Protein AF-A0A6P5DQV8-F1 (afdb_monomer_lite)

Secondary structure (DSSP, 8-state):
--HHHHHHHHHHHH-S-------SS-EEEEEEETTTEEEEEE--SSSPEEEEEEEPPGGGT-SS--S--S--SPEEEEEEEESS--SEEEE-TTSSEEEEE-TTSS-EEEEEPPP----

Structure (mmCIF, N/CA/C/O backbone):
data_AF-A0A6P5DQV8-F1
#
_entry.id   AF-A0A6P5DQV8-F1
#
loop_
_atom_site.group_PDB
_atom_site.id
_atom_site.type_symbol
_atom_site.label_atom_id
_atom_site.label_alt_id
_atom_site.label_comp_id
_atom_site.label_asym_id
_atom_site.label_entity_id
_atom_site.label_seq_id
_atom_site.pdbx_PDB_ins_code
_atom_site.Cartn_x
_atom_site.Cartn_y
_atom_site.Cartn_z
_atom_site.occupancy
_atom_site.B_iso_or_equiv
_atom_site.auth_seq_id
_atom_site.auth_comp_id
_atom_site.auth_asym_id
_atom_site.auth_atom_id
_atom_site.pdbx_PDB_model_num
ATOM 1 N N . MET A 1 1 ? -5.003 33.382 4.741 1.00 56.44 1 MET A N 1
ATOM 2 C CA . MET A 1 1 ? -5.159 31.988 5.180 1.00 56.44 1 MET A CA 1
ATOM 3 C C . MET A 1 1 ? -4.739 31.161 3.994 1.00 56.44 1 MET A C 1
ATOM 5 O O . MET A 1 1 ? -5.186 31.468 2.891 1.00 56.44 1 MET A O 1
ATOM 9 N N . GLU A 1 2 ? -3.764 30.281 4.174 1.00 60.88 2 GLU A N 1
ATOM 10 C CA . GLU A 1 2 ? -3.299 29.446 3.066 1.00 60.88 2 GLU A CA 1
ATOM 11 C C . GLU A 1 2 ? -4.434 28.482 2.674 1.00 60.88 2 GLU A C 1
ATOM 13 O O . GLU A 1 2 ? -5.112 27.974 3.566 1.00 60.88 2 GLU A O 1
ATOM 18 N N . PRO A 1 3 ? -4.645 28.163 1.384 1.00 63.16 3 PRO A N 1
ATOM 19 C CA . PRO A 1 3 ? -5.691 27.221 0.954 1.00 63.16 3 PRO A CA 1
ATOM 20 C C . PRO A 1 3 ? -5.609 25.849 1.653 1.00 63.16 3 PRO A C 1
ATOM 22 O O . PRO A 1 3 ? -6.596 25.125 1.761 1.00 63.16 3 PRO A O 1
ATOM 25 N N . ALA A 1 4 ? -4.415 25.493 2.138 1.00 62.88 4 ALA A N 1
ATOM 26 C CA . ALA A 1 4 ? -4.140 24.284 2.904 1.00 62.88 4 ALA A CA 1
ATOM 27 C C . ALA A 1 4 ? -4.688 24.308 4.348 1.00 62.88 4 ALA A C 1
ATOM 29 O O . ALA A 1 4 ? -4.732 23.263 4.986 1.00 62.88 4 ALA A O 1
ATOM 30 N N . GLU A 1 5 ? -5.088 25.455 4.889 1.00 69.69 5 GLU A N 1
ATOM 31 C CA . GLU A 1 5 ? -5.678 25.549 6.233 1.00 69.69 5 GLU A CA 1
ATOM 32 C C . GLU A 1 5 ? -7.211 25.446 6.176 1.00 69.69 5 GLU A C 1
ATOM 34 O O . GLU A 1 5 ? -7.831 24.882 7.080 1.00 69.69 5 GLU A O 1
ATOM 39 N N . ASP A 1 6 ? -7.815 25.899 5.074 1.00 82.00 6 ASP A N 1
ATOM 40 C CA . ASP A 1 6 ? -9.270 25.935 4.884 1.00 82.00 6 ASP A CA 1
ATOM 41 C C . ASP A 1 6 ? -9.882 24.523 4.835 1.00 82.00 6 ASP A C 1
ATOM 43 O O . ASP A 1 6 ? -10.884 24.254 5.503 1.00 82.00 6 ASP A O 1
ATOM 47 N N . TRP A 1 7 ? -9.245 23.581 4.125 1.00 86.12 7 TRP A N 1
ATOM 48 C CA . TRP A 1 7 ? -9.787 22.221 3.972 1.00 86.12 7 TRP A CA 1
ATOM 49 C C . TRP A 1 7 ? -9.837 21.444 5.293 1.00 86.12 7 TRP A C 1
ATOM 51 O O . TRP A 1 7 ? -10.748 20.637 5.501 1.00 86.12 7 TRP A O 1
ATOM 61 N N . LEU A 1 8 ? -8.874 21.667 6.195 1.00 83.88 8 LEU A N 1
ATOM 62 C CA . LEU A 1 8 ? -8.825 20.962 7.475 1.00 83.88 8 LEU A CA 1
ATOM 63 C C . LEU A 1 8 ? -9.973 21.430 8.369 1.00 83.88 8 LEU A C 1
ATOM 65 O O . LEU A 1 8 ? -10.677 20.611 8.959 1.00 83.88 8 LEU A O 1
ATOM 69 N N . VAL A 1 9 ? -10.197 22.745 8.430 1.00 85.69 9 VAL A N 1
ATOM 70 C CA . VAL A 1 9 ? -11.287 23.335 9.217 1.00 85.69 9 VAL A CA 1
ATOM 71 C C . VAL A 1 9 ? -12.650 22.873 8.700 1.00 85.69 9 VAL A C 1
ATOM 73 O O . VAL A 1 9 ? -13.534 22.566 9.501 1.00 85.69 9 VAL A O 1
ATOM 76 N N . GLU A 1 10 ? -12.828 22.785 7.381 1.00 87.19 10 GLU A N 1
ATOM 77 C CA . GLU A 1 10 ? -14.047 22.233 6.785 1.00 87.19 10 GLU A CA 1
ATOM 78 C C . GLU A 1 10 ? -14.220 20.743 7.101 1.00 87.19 10 GLU A C 1
ATOM 80 O O . GLU A 1 10 ? -15.303 20.321 7.509 1.00 87.19 10 GLU A O 1
ATOM 85 N N . SER A 1 11 ? -13.148 19.955 7.002 1.00 87.44 11 SER A N 1
ATOM 86 C CA . SER A 1 11 ? -13.181 18.516 7.293 1.00 87.44 11 SER A CA 1
ATOM 87 C C . SER A 1 11 ? -13.587 18.236 8.741 1.00 87.44 11 SER A C 1
ATOM 89 O O . SER A 1 11 ? -14.430 17.376 8.984 1.00 87.44 11 SER A O 1
ATOM 91 N N . LEU A 1 12 ? -13.079 19.020 9.697 1.00 85.25 12 LEU A N 1
ATOM 92 C CA . LEU A 1 12 ? -13.441 18.905 11.115 1.00 85.25 12 LEU A CA 1
ATOM 93 C C . LEU A 1 12 ? -14.922 19.206 11.402 1.00 85.25 12 LEU A C 1
ATOM 95 O O . LEU A 1 12 ? -15.423 18.834 12.459 1.00 85.25 12 LEU A O 1
ATOM 99 N N . ARG A 1 13 ? -15.631 19.891 10.495 1.00 87.75 13 ARG A N 1
ATOM 100 C CA . ARG A 1 13 ? -17.080 20.135 10.615 1.00 87.75 13 ARG A CA 1
ATOM 101 C C . ARG A 1 13 ? -17.923 19.039 9.969 1.00 87.75 13 ARG A C 1
ATOM 103 O O . ARG A 1 13 ? -19.078 18.876 10.351 1.00 87.75 13 ARG A O 1
ATOM 110 N N . LEU A 1 14 ? -17.382 18.356 8.962 1.00 89.69 14 LEU A N 1
ATOM 111 C CA . LEU A 1 14 ? -18.114 17.390 8.140 1.00 89.69 14 LEU A CA 1
ATOM 112 C C . LEU A 1 14 ? -17.981 15.953 8.646 1.00 89.69 14 LEU A C 1
ATOM 114 O O . LEU A 1 14 ? -18.931 15.179 8.532 1.00 89.69 14 LEU A O 1
ATOM 118 N N . TYR A 1 15 ? -16.818 15.592 9.184 1.00 84.31 15 TYR A N 1
ATOM 119 C CA . TYR A 1 15 ? -16.530 14.233 9.626 1.00 84.31 15 TYR A CA 1
ATOM 120 C C . TYR A 1 15 ? -16.639 14.113 11.143 1.00 84.31 15 TYR A C 1
ATOM 122 O O . TYR A 1 15 ? -16.194 14.991 11.878 1.00 84.31 15 TYR A O 1
ATOM 130 N N . GLN A 1 16 ? -17.213 12.998 11.603 1.00 82.94 16 GLN A N 1
ATOM 131 C CA . GLN A 1 16 ? -17.255 12.661 13.027 1.00 82.94 16 GLN A CA 1
ATOM 132 C C . GLN A 1 16 ? -15.843 12.450 13.579 1.00 82.94 16 GLN A C 1
ATOM 134 O O . GLN A 1 16 ? -15.524 12.942 14.657 1.00 82.94 16 GLN A O 1
ATOM 139 N N . ASP A 1 17 ? -15.007 11.762 12.800 1.00 79.31 17 ASP A N 1
ATOM 140 C CA . ASP A 1 17 ? -13.640 11.417 13.150 1.00 79.31 17 ASP A CA 1
ATOM 141 C C . ASP A 1 17 ? -12.717 11.661 11.958 1.00 79.31 17 ASP A C 1
ATOM 143 O O . ASP A 1 17 ? -13.045 11.338 10.813 1.00 79.31 17 ASP A O 1
ATOM 147 N N . PHE A 1 18 ? -11.546 12.229 12.235 1.00 81.75 18 PHE A N 1
ATOM 148 C CA . PHE A 1 18 ? -10.505 12.465 11.245 1.00 81.75 18 PHE A CA 1
ATOM 149 C C . PHE A 1 18 ? -9.208 11.803 11.707 1.00 81.75 18 PHE A C 1
ATOM 151 O O . PHE A 1 18 ? -8.698 12.090 12.793 1.00 81.75 18 PHE A O 1
ATOM 158 N N . HIS A 1 19 ? -8.668 10.917 10.872 1.00 82.25 19 HIS A N 1
ATOM 159 C CA . HIS A 1 19 ? -7.443 10.182 11.159 1.00 82.25 19 HIS A CA 1
ATOM 160 C C . HIS A 1 19 ? -6.410 10.435 10.067 1.00 82.25 19 HIS A C 1
ATOM 162 O O . HIS A 1 19 ? -6.700 10.288 8.882 1.00 82.25 19 HIS A O 1
ATOM 168 N N . ALA A 1 20 ? -5.198 10.784 10.487 1.00 84.75 20 ALA A N 1
ATOM 169 C CA . ALA A 1 20 ? -4.048 10.950 9.616 1.00 84.75 20 ALA A CA 1
ATOM 170 C C . ALA A 1 20 ? -2.928 10.024 10.093 1.00 84.75 20 ALA A C 1
ATOM 172 O O . ALA A 1 20 ? -2.656 9.947 11.293 1.00 84.75 20 ALA A O 1
ATOM 173 N N . PHE A 1 21 ? -2.307 9.329 9.143 1.00 86.56 21 PHE A N 1
ATOM 174 C CA . PHE A 1 21 ? -1.188 8.423 9.372 1.00 86.56 21 PHE A CA 1
ATOM 175 C C . PHE A 1 21 ? -0.111 8.701 8.336 1.00 86.56 21 PHE A C 1
ATOM 177 O O . PHE A 1 21 ? -0.412 8.797 7.144 1.00 86.56 21 PHE A O 1
ATOM 184 N N . ASP A 1 22 ? 1.131 8.778 8.794 1.00 88.06 22 ASP A N 1
ATOM 185 C CA . ASP A 1 22 ? 2.285 8.927 7.921 1.00 88.06 22 ASP A CA 1
ATOM 186 C C . ASP A 1 22 ? 2.812 7.544 7.531 1.00 88.06 22 ASP A C 1
ATOM 188 O O . ASP A 1 22 ? 3.104 6.704 8.383 1.00 88.06 22 ASP A O 1
ATOM 192 N N . LEU A 1 23 ? 2.931 7.298 6.226 1.00 88.56 23 LEU A N 1
ATOM 193 C CA . LEU A 1 23 ? 3.562 6.091 5.696 1.00 88.56 23 LEU A CA 1
ATOM 194 C C . LEU A 1 23 ? 5.059 6.334 5.468 1.00 88.56 23 LEU A C 1
ATOM 196 O O . LEU A 1 23 ? 5.478 7.445 5.144 1.00 88.56 23 LEU A O 1
ATOM 200 N N . SER A 1 24 ? 5.865 5.276 5.596 1.00 84.19 24 SER A N 1
ATOM 201 C CA . SER A 1 24 ? 7.330 5.316 5.430 1.00 84.19 24 SER A CA 1
ATOM 202 C C . SER A 1 24 ? 7.776 5.808 4.051 1.00 84.19 24 SER A C 1
ATOM 204 O O . SER A 1 24 ? 8.848 6.398 3.909 1.00 84.19 24 SER A O 1
ATOM 206 N N . GLY A 1 25 ? 6.967 5.547 3.024 1.00 86.25 25 GLY A N 1
ATOM 207 C CA . GLY A 1 25 ? 7.277 5.853 1.638 1.00 86.25 25 GLY A CA 1
ATOM 208 C C . GLY A 1 25 ? 6.094 6.441 0.884 1.00 86.25 25 GLY A C 1
ATOM 209 O O . GLY A 1 25 ? 4.927 6.237 1.229 1.00 86.25 25 GLY A O 1
ATOM 210 N N . ALA A 1 26 ? 6.420 7.150 -0.198 1.00 91.69 26 ALA A N 1
ATOM 211 C CA . ALA A 1 26 ? 5.436 7.672 -1.130 1.00 91.69 26 ALA A CA 1
ATOM 212 C C . ALA A 1 26 ? 4.562 6.527 -1.657 1.00 91.69 26 ALA A C 1
ATOM 214 O O . ALA A 1 26 ? 5.048 5.611 -2.321 1.00 91.69 26 ALA A O 1
ATOM 215 N N . THR A 1 27 ? 3.271 6.601 -1.352 1.00 93.38 27 THR A N 1
ATOM 216 C CA . THR A 1 27 ? 2.279 5.571 -1.658 1.00 93.38 27 THR A CA 1
ATOM 217 C C . THR A 1 27 ? 1.219 6.164 -2.569 1.00 93.38 27 THR A C 1
ATOM 219 O O . THR A 1 27 ? 0.745 7.273 -2.332 1.00 93.38 27 THR A O 1
ATOM 222 N N . ARG A 1 28 ? 0.849 5.431 -3.620 1.00 91.75 28 ARG A N 1
ATOM 223 C CA . ARG A 1 28 ? -0.185 5.862 -4.578 1.00 91.75 28 ARG A CA 1
ATOM 224 C C . ARG A 1 28 ? -1.422 4.974 -4.567 1.00 91.75 28 ARG A C 1
ATOM 226 O O . ARG A 1 28 ? -2.491 5.421 -4.972 1.00 91.75 28 ARG A O 1
ATOM 233 N N . VAL A 1 29 ? -1.270 3.731 -4.124 1.00 95.69 29 VAL A N 1
ATOM 234 C CA . VAL A 1 29 ? -2.324 2.719 -4.152 1.00 95.69 29 VAL A CA 1
ATOM 235 C C . VAL A 1 29 ? -2.656 2.251 -2.747 1.00 95.69 29 VAL A C 1
ATOM 237 O O . VAL A 1 29 ? -1.765 2.089 -1.913 1.00 95.69 29 VAL A O 1
ATOM 240 N N . LEU A 1 30 ? -3.945 2.022 -2.520 1.00 96.38 30 LEU A N 1
ATOM 241 C CA . LEU A 1 30 ? -4.498 1.416 -1.319 1.00 96.38 30 LEU A CA 1
ATOM 242 C C . LEU A 1 30 ? -5.601 0.454 -1.756 1.00 96.38 30 LEU A C 1
ATOM 244 O O . LEU A 1 30 ? -6.498 0.848 -2.500 1.00 96.38 30 LEU A O 1
ATOM 248 N N . GLU A 1 31 ? -5.534 -0.787 -1.289 1.00 97.12 31 GLU A N 1
ATOM 249 C CA . GLU A 1 31 ? -6.559 -1.805 -1.522 1.00 97.12 31 GLU A CA 1
ATOM 250 C C . GLU A 1 31 ? -6.954 -2.466 -0.206 1.00 97.12 31 GLU A C 1
ATOM 252 O O . GLU A 1 31 ? -6.098 -2.797 0.608 1.00 97.12 31 GLU A O 1
ATOM 257 N N . TRP A 1 32 ? -8.247 -2.694 -0.001 1.00 94.88 32 TRP A N 1
ATOM 258 C CA . TRP A 1 32 ? -8.726 -3.429 1.167 1.00 94.88 32 TRP A CA 1
ATOM 259 C C . TRP A 1 32 ? -8.408 -4.921 1.068 1.00 94.88 32 TRP A C 1
ATOM 261 O O . TRP A 1 32 ? -8.560 -5.538 0.014 1.00 94.88 32 TRP A O 1
ATOM 271 N N . ILE A 1 33 ? -8.033 -5.515 2.198 1.00 93.31 33 ILE A N 1
ATOM 272 C CA . ILE A 1 33 ? -7.908 -6.961 2.353 1.00 93.31 33 ILE A CA 1
ATOM 273 C C . ILE A 1 33 ? -8.627 -7.390 3.637 1.00 93.31 33 ILE A C 1
ATOM 275 O O . ILE A 1 33 ? -8.219 -7.080 4.756 1.00 93.31 33 ILE A O 1
ATOM 279 N N . GLY A 1 34 ? -9.746 -8.094 3.462 1.00 88.56 34 GLY A N 1
ATOM 280 C CA . GLY A 1 34 ? -10.626 -8.455 4.572 1.00 88.56 34 GLY A CA 1
ATOM 281 C C . GLY A 1 34 ? -11.261 -7.235 5.250 1.00 88.56 34 GLY A C 1
ATOM 282 O O . GLY A 1 34 ? -11.539 -6.225 4.608 1.00 88.56 34 GLY A O 1
ATOM 283 N N . ASP A 1 35 ? -11.519 -7.355 6.552 1.00 86.19 35 ASP A N 1
ATOM 284 C CA . ASP A 1 35 ? -12.181 -6.342 7.385 1.00 86.19 35 ASP A CA 1
ATOM 285 C C . ASP A 1 35 ? -11.203 -5.440 8.159 1.00 86.19 35 ASP A C 1
ATOM 287 O O . ASP A 1 35 ? -11.592 -4.382 8.652 1.00 86.19 35 ASP A O 1
ATOM 291 N N . LYS A 1 36 ? -9.941 -5.864 8.290 1.00 88.12 36 LYS A N 1
ATOM 292 C CA . LYS A 1 36 ? -8.953 -5.262 9.203 1.00 88.12 36 LYS A CA 1
ATOM 293 C C . LYS A 1 36 ? -7.619 -4.924 8.553 1.00 88.12 36 LYS A C 1
ATOM 295 O O . LYS A 1 36 ? -6.717 -4.472 9.256 1.00 88.12 36 LYS A O 1
ATOM 300 N N . GLY A 1 37 ? -7.478 -5.149 7.252 1.00 92.75 37 GLY A N 1
ATOM 301 C CA . GLY A 1 37 ? -6.220 -4.970 6.546 1.00 92.75 37 GLY A CA 1
ATOM 302 C C . GLY A 1 37 ? -6.348 -4.072 5.324 1.00 92.75 37 GLY A C 1
ATOM 303 O O . GLY A 1 37 ? -7.377 -4.038 4.646 1.00 92.75 37 GLY A O 1
ATOM 304 N N . ILE A 1 38 ? -5.260 -3.375 5.019 1.00 95.56 38 ILE A N 1
ATOM 305 C CA . ILE A 1 38 ? -5.049 -2.704 3.740 1.00 95.56 38 ILE A CA 1
ATOM 306 C C . ILE A 1 38 ? -3.721 -3.152 3.135 1.00 95.56 38 ILE A C 1
ATOM 308 O O . ILE A 1 38 ? -2.752 -3.435 3.837 1.00 95.56 38 ILE A O 1
ATOM 312 N N . LEU A 1 39 ? -3.672 -3.186 1.813 1.00 96.94 39 LEU A N 1
ATOM 313 C CA . LEU A 1 39 ? -2.462 -3.324 1.028 1.00 96.94 39 LEU A CA 1
ATOM 314 C C . LEU A 1 39 ? -2.091 -1.957 0.465 1.00 96.94 39 LEU A C 1
ATOM 316 O O . LEU A 1 39 ? -2.931 -1.277 -0.125 1.00 96.94 39 LEU A O 1
ATOM 320 N N . VAL A 1 40 ? -0.828 -1.578 0.610 1.00 97.25 40 VAL A N 1
ATOM 321 C CA . VAL A 1 40 ? -0.271 -0.347 0.042 1.00 97.25 40 VAL A CA 1
ATOM 322 C C . VAL A 1 40 ? 0.990 -0.657 -0.744 1.00 97.25 40 VAL A C 1
ATOM 324 O O . VAL A 1 40 ? 1.676 -1.642 -0.460 1.00 97.25 40 VAL A O 1
ATOM 327 N N . ALA A 1 41 ? 1.306 0.178 -1.733 1.00 96.94 41 ALA A N 1
ATOM 328 C CA . ALA A 1 41 ? 2.555 0.043 -2.465 1.00 96.94 41 ALA A CA 1
ATOM 329 C C . ALA A 1 41 ? 3.170 1.374 -2.906 1.00 96.94 41 ALA A C 1
ATOM 331 O O . ALA A 1 41 ? 2.475 2.346 -3.230 1.00 96.94 41 ALA A O 1
ATOM 332 N N . GLY A 1 42 ? 4.503 1.368 -2.942 1.00 95.44 42 GLY A N 1
ATOM 333 C CA . GLY A 1 42 ? 5.321 2.459 -3.452 1.00 95.44 42 GLY A CA 1
ATOM 334 C C . GLY A 1 42 ? 5.366 2.521 -4.980 1.00 95.44 42 GLY A C 1
ATOM 335 O O . GLY A 1 42 ? 5.172 1.525 -5.678 1.00 95.44 42 GLY A O 1
ATOM 336 N N . TYR A 1 43 ? 5.665 3.706 -5.513 1.00 94.75 43 TYR A N 1
ATOM 337 C CA . TYR A 1 43 ? 5.651 3.971 -6.958 1.00 94.75 43 TYR A CA 1
ATOM 338 C C . TYR A 1 43 ? 6.902 4.700 -7.482 1.00 94.75 43 TYR A C 1
ATOM 340 O O . TYR A 1 43 ? 6.899 5.282 -8.569 1.00 94.75 43 TYR A O 1
ATOM 348 N N . GLU A 1 44 ? 7.992 4.655 -6.739 1.00 93.06 44 GLU A N 1
ATOM 349 C CA . GLU A 1 44 ? 9.250 5.329 -7.037 1.00 93.06 44 GLU A CA 1
ATOM 350 C C . GLU A 1 44 ? 10.021 4.630 -8.165 1.00 93.06 44 GLU A C 1
ATOM 352 O O . GLU A 1 44 ? 10.015 3.408 -8.287 1.00 93.06 44 GLU A O 1
ATOM 357 N N . SER A 1 45 ? 10.694 5.406 -9.020 1.00 87.94 45 SER A N 1
ATOM 358 C CA . SER A 1 45 ? 11.378 4.858 -10.209 1.00 87.94 45 SER A CA 1
ATOM 359 C C . SER A 1 45 ? 12.852 4.509 -9.978 1.00 87.94 45 SER A C 1
ATOM 361 O O . SER A 1 45 ? 13.421 3.736 -10.741 1.00 87.94 45 SER A O 1
ATOM 363 N N . LEU A 1 46 ? 13.485 5.095 -8.955 1.00 87.06 46 LEU A N 1
ATOM 364 C CA . LEU A 1 46 ? 14.938 5.010 -8.727 1.00 87.06 46 LEU A CA 1
ATOM 365 C C . LEU A 1 46 ? 15.332 4.116 -7.539 1.00 87.06 46 LEU A C 1
ATOM 367 O O . LEU A 1 46 ? 16.518 3.952 -7.263 1.00 87.06 46 LEU A O 1
ATOM 371 N N . LYS A 1 47 ? 14.357 3.551 -6.823 1.00 89.94 47 LYS A N 1
ATOM 372 C CA . LYS A 1 47 ? 14.564 2.658 -5.675 1.00 89.94 47 LYS A CA 1
ATOM 373 C C . LYS A 1 47 ? 13.534 1.534 -5.691 1.00 89.94 47 LYS A C 1
ATOM 375 O O . LYS A 1 47 ? 12.536 1.618 -6.403 1.00 89.94 47 LYS A O 1
ATOM 380 N N . LYS A 1 48 ? 13.774 0.501 -4.883 1.00 92.81 48 LYS A N 1
ATOM 381 C CA . LYS A 1 48 ? 12.785 -0.555 -4.655 1.00 92.81 48 LYS A CA 1
ATOM 382 C C . LYS A 1 48 ? 11.543 0.024 -3.984 1.00 92.81 48 LYS A C 1
ATOM 384 O O . LYS A 1 48 ? 11.651 0.879 -3.107 1.00 92.81 48 LYS A O 1
ATOM 389 N N . ASN A 1 49 ? 10.388 -0.479 -4.387 1.00 94.06 49 ASN A N 1
ATOM 390 C CA . ASN A 1 49 ? 9.092 -0.106 -3.855 1.00 94.06 49 ASN A CA 1
ATOM 391 C C . ASN A 1 49 ? 8.608 -1.152 -2.872 1.00 94.06 49 ASN A C 1
ATOM 393 O O . ASN A 1 49 ? 8.546 -2.335 -3.201 1.00 94.06 49 ASN A O 1
ATOM 397 N N . GLU A 1 50 ? 8.255 -0.702 -1.677 1.00 95.69 50 GLU A N 1
ATOM 398 C CA . GLU A 1 50 ? 7.619 -1.548 -0.680 1.00 95.69 50 GLU A CA 1
ATOM 399 C C . GLU A 1 50 ? 6.197 -1.889 -1.123 1.00 95.69 50 GLU A C 1
ATOM 401 O O . GLU A 1 50 ? 5.484 -1.043 -1.663 1.00 95.69 50 GLU A O 1
ATOM 406 N N . ILE A 1 51 ? 5.802 -3.134 -0.885 1.00 96.19 51 ILE A N 1
ATOM 407 C CA . ILE A 1 51 ? 4.422 -3.603 -0.916 1.00 96.19 51 ILE A CA 1
ATOM 408 C C . ILE A 1 51 ? 4.140 -4.110 0.491 1.00 96.19 51 ILE A C 1
ATOM 410 O O . ILE A 1 51 ? 4.783 -5.062 0.938 1.00 96.19 51 ILE A O 1
ATOM 414 N N . LEU A 1 52 ? 3.220 -3.463 1.199 1.00 96.38 52 LEU A N 1
ATOM 415 C CA . LEU A 1 52 ? 2.953 -3.743 2.607 1.00 96.38 52 LEU A CA 1
ATOM 416 C C . LEU A 1 52 ? 1.506 -4.175 2.795 1.00 96.38 52 LEU A C 1
ATOM 418 O O . LEU A 1 52 ? 0.590 -3.533 2.285 1.00 96.38 52 LEU A O 1
ATOM 422 N N . HIS A 1 53 ? 1.316 -5.231 3.578 1.00 95.88 53 HIS A N 1
ATOM 423 C CA . HIS A 1 53 ? 0.045 -5.553 4.207 1.00 95.88 53 HIS A CA 1
ATOM 424 C C . HIS A 1 53 ? 0.048 -4.952 5.610 1.00 95.88 53 HIS A C 1
ATOM 426 O O . HIS A 1 53 ? 0.842 -5.347 6.467 1.00 95.88 53 HIS A O 1
ATOM 432 N N . LEU A 1 54 ? -0.831 -3.981 5.820 1.00 94.69 54 LEU A N 1
ATOM 433 C CA . LEU A 1 54 ? -0.966 -3.224 7.050 1.00 94.69 54 LEU A CA 1
ATOM 434 C C . LEU A 1 54 ? -2.279 -3.573 7.746 1.00 94.69 54 LEU A C 1
ATOM 436 O O . LEU A 1 54 ? -3.341 -3.510 7.132 1.00 94.69 54 LEU A O 1
ATOM 440 N N . ILE A 1 55 ? -2.212 -3.870 9.038 1.00 93.44 55 ILE A N 1
ATOM 441 C CA . ILE A 1 55 ? -3.379 -4.022 9.905 1.00 93.44 55 ILE A CA 1
ATOM 442 C C . ILE A 1 55 ? -3.783 -2.658 10.446 1.00 93.44 55 ILE A C 1
ATOM 444 O O . ILE A 1 55 ? -2.939 -1.907 10.946 1.00 93.44 55 ILE A O 1
ATOM 448 N N . LEU A 1 56 ? -5.078 -2.356 10.346 1.00 90.62 56 LEU A N 1
ATOM 449 C CA . LEU A 1 56 ? -5.666 -1.121 10.849 1.00 90.62 56 LEU A CA 1
ATOM 450 C C . LEU A 1 56 ? -5.416 -0.976 12.364 1.00 90.62 56 LEU A C 1
ATOM 452 O O . LEU A 1 56 ? -5.634 -1.936 13.110 1.00 90.62 56 LEU A O 1
ATOM 456 N N . PRO A 1 57 ? -5.059 0.226 12.854 1.00 88.38 57 PRO A N 1
ATOM 457 C CA . PRO A 1 57 ? -5.057 0.501 14.284 1.00 88.38 57 PRO A CA 1
ATOM 458 C C . PRO A 1 57 ? -6.440 0.244 14.896 1.00 88.38 57 PRO A C 1
ATOM 460 O O . PRO A 1 57 ? -7.464 0.63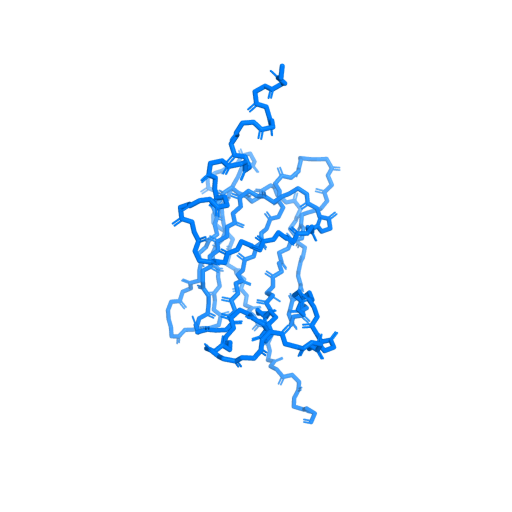7 14.329 1.00 88.38 57 PRO A O 1
ATOM 463 N N . LEU A 1 58 ? -6.477 -0.323 16.107 1.00 79.50 58 LEU A N 1
ATOM 464 C CA . LEU A 1 58 ? -7.725 -0.629 16.824 1.00 79.50 58 LEU A CA 1
ATOM 465 C C . LEU A 1 58 ? -8.654 0.583 16.953 1.00 79.50 58 LEU A C 1
ATOM 467 O O . LEU A 1 58 ? -9.871 0.434 16.914 1.00 79.50 58 LEU A O 1
ATOM 471 N N . ARG A 1 59 ? -8.094 1.794 17.031 1.00 75.44 59 ARG A N 1
ATOM 472 C CA . ARG A 1 59 ? -8.865 3.043 17.096 1.00 75.44 59 ARG A CA 1
ATOM 473 C C . ARG A 1 59 ? -9.788 3.271 15.900 1.00 75.44 59 ARG A C 1
ATOM 475 O O . ARG A 1 59 ? -10.810 3.913 16.083 1.00 75.44 59 ARG A O 1
ATOM 482 N N . LEU A 1 60 ? -9.476 2.715 14.726 1.00 78.81 60 LEU A N 1
ATOM 483 C CA . LEU A 1 60 ? -10.359 2.769 13.554 1.00 78.81 60 LEU A CA 1
ATOM 484 C C . LEU A 1 60 ? -11.530 1.776 13.641 1.00 78.81 60 LEU A C 1
ATOM 486 O O . LEU A 1 60 ? -12.497 1.892 12.898 1.00 78.81 60 LEU A O 1
ATOM 490 N N . SER A 1 61 ? -11.438 0.779 14.525 1.00 69.19 61 SER A N 1
ATOM 491 C CA . SER A 1 61 ? -12.425 -0.301 14.667 1.00 69.19 61 SER A CA 1
ATOM 492 C C . SER A 1 61 ? -13.383 -0.108 15.850 1.00 69.19 61 SER A C 1
ATOM 494 O O . SER A 1 61 ? -14.375 -0.830 15.966 1.00 69.19 61 SER A O 1
ATOM 496 N N . VAL A 1 62 ? -13.089 0.820 16.763 1.00 66.69 62 VAL A N 1
ATOM 497 C CA . VAL A 1 62 ? -13.818 0.973 18.029 1.00 66.69 62 VAL A CA 1
ATOM 498 C C . VAL A 1 62 ? -14.933 2.009 17.885 1.00 66.69 62 VAL A C 1
ATOM 500 O O . VAL A 1 62 ? -14.691 3.146 17.500 1.00 66.69 62 VAL A O 1
ATOM 503 N N . LYS A 1 63 ? -16.164 1.614 18.234 1.00 63.53 63 LYS A N 1
ATOM 504 C CA . LYS A 1 63 ? -17.357 2.474 18.150 1.00 63.53 63 LYS A CA 1
ATOM 505 C C . LYS A 1 63 ? -17.537 3.420 19.348 1.00 63.53 63 LYS A C 1
ATOM 507 O O . LYS A 1 63 ? -18.245 4.408 19.208 1.00 63.53 63 LYS A O 1
ATOM 512 N N . GLU A 1 64 ? -16.911 3.150 20.501 1.00 56.00 64 GLU A N 1
ATOM 513 C CA . GLU A 1 64 ? -17.031 3.965 21.725 1.00 56.00 64 GLU A CA 1
ATOM 514 C C . GLU A 1 64 ? -15.742 3.937 22.576 1.00 56.00 64 GLU A C 1
ATOM 516 O O . GLU A 1 64 ? -15.092 2.901 22.681 1.00 56.00 64 GLU A O 1
ATOM 521 N N . ASN A 1 65 ? -15.417 5.064 23.232 1.00 53.09 65 ASN A N 1
ATOM 522 C CA . ASN A 1 65 ? -14.213 5.349 24.043 1.00 53.09 65 ASN A CA 1
ATOM 523 C C . ASN A 1 65 ? -12.893 5.525 23.271 1.00 53.09 65 ASN A C 1
ATOM 525 O O . ASN A 1 65 ? -12.042 4.648 23.270 1.00 53.09 65 ASN A O 1
ATOM 529 N N . GLN A 1 66 ? -12.636 6.730 22.750 1.00 56.47 66 GLN A N 1
ATOM 530 C CA . GLN A 1 66 ? -11.348 7.135 22.149 1.00 56.47 66 GLN A CA 1
ATOM 531 C C . GLN A 1 66 ? -10.210 7.375 23.173 1.00 56.47 66 GLN A C 1
ATOM 533 O O . GLN A 1 66 ? -9.212 8.037 22.876 1.00 56.47 66 GLN A O 1
ATOM 538 N N . GLY A 1 67 ? -10.349 6.875 24.402 1.00 56.03 67 GLY A N 1
ATOM 539 C CA . GLY A 1 67 ? -9.338 7.017 25.445 1.00 56.03 67 GLY A CA 1
ATOM 540 C C . GLY A 1 67 ? -8.151 6.084 25.204 1.00 56.03 67 GLY A C 1
ATOM 541 O O . GLY A 1 67 ? -8.332 4.878 25.124 1.00 56.03 67 GLY A O 1
ATOM 542 N N . LEU A 1 68 ? -6.949 6.664 25.096 1.00 52.66 68 LEU A N 1
ATOM 543 C CA . LEU A 1 68 ? -5.621 6.036 25.218 1.00 52.66 68 LEU A CA 1
ATOM 544 C C . LEU A 1 68 ? -5.513 4.563 24.764 1.00 52.66 68 LEU A C 1
ATOM 546 O O . 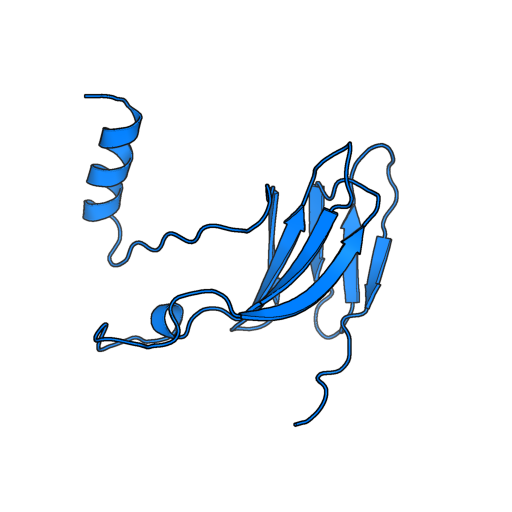LEU A 1 68 ? -5.098 3.701 25.537 1.00 52.66 68 LEU A O 1
ATOM 550 N N . PHE A 1 69 ? -5.808 4.268 23.496 1.00 57.91 69 PHE A N 1
ATOM 551 C CA . PHE A 1 69 ? -5.352 3.000 22.921 1.00 57.91 69 PHE A CA 1
ATOM 552 C C . PHE A 1 69 ? -3.842 3.073 22.653 1.00 57.91 69 PHE A C 1
ATOM 554 O O . PHE A 1 69 ? -3.398 4.019 21.989 1.00 57.91 69 PHE A O 1
ATOM 561 N N . PRO A 1 70 ? -3.051 2.106 23.155 1.00 59.28 70 PRO A N 1
ATOM 562 C CA . PRO A 1 70 ? -1.600 2.114 22.997 1.00 59.28 70 PRO A CA 1
ATOM 563 C C . PRO A 1 70 ? -1.181 1.905 21.536 1.00 59.28 70 PRO A C 1
ATOM 565 O O . PRO A 1 70 ? -0.207 2.507 21.091 1.00 59.28 70 PRO A O 1
ATOM 568 N N . GLU A 1 71 ? -1.943 1.120 20.767 1.00 69.25 71 GLU A N 1
ATOM 569 C CA . GLU A 1 71 ? -1.711 0.941 19.333 1.00 69.25 71 GLU A CA 1
ATOM 570 C C . GLU A 1 71 ? -2.335 2.083 18.541 1.00 69.25 71 GLU A C 1
ATOM 572 O O . GLU A 1 71 ? -3.554 2.192 18.353 1.00 69.25 71 GLU A O 1
ATOM 577 N N . ARG A 1 72 ? -1.449 2.984 18.124 1.00 72.75 72 ARG A N 1
ATOM 578 C CA . ARG A 1 72 ? -1.818 4.211 17.440 1.00 72.75 72 ARG A CA 1
ATOM 579 C C . ARG A 1 72 ? -1.695 4.121 15.935 1.00 72.75 72 ARG A C 1
ATOM 581 O O . ARG A 1 72 ? -2.518 4.774 15.310 1.00 72.75 72 ARG A O 1
ATOM 588 N N . ASP A 1 7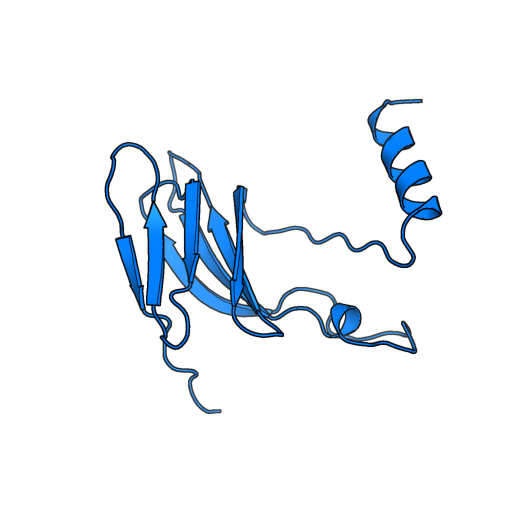3 ? -0.754 3.335 15.427 1.00 85.81 73 ASP A N 1
ATOM 589 C CA . ASP A 1 73 ? -0.374 3.264 14.016 1.00 85.81 73 ASP A CA 1
ATOM 590 C C . ASP A 1 73 ? -0.703 1.902 13.403 1.00 85.81 73 ASP A C 1
ATOM 592 O O . ASP A 1 73 ? -1.101 0.961 14.094 1.00 85.81 73 ASP A O 1
ATOM 596 N N . PHE A 1 74 ? -0.563 1.816 12.082 1.00 91.12 74 PHE A N 1
ATOM 597 C CA . PHE A 1 74 ? -0.678 0.558 11.360 1.00 91.12 74 PHE A CA 1
ATOM 598 C C . PHE A 1 74 ? 0.392 -0.434 11.815 1.00 91.12 74 PHE A C 1
ATOM 600 O O . PHE A 1 74 ? 1.566 -0.083 11.946 1.00 91.12 74 PHE A O 1
ATOM 607 N N . LYS A 1 75 ? 0.006 -1.701 11.971 1.00 92.00 75 LYS A N 1
ATOM 608 C CA . LYS A 1 75 ? 0.963 -2.792 12.167 1.00 92.00 75 LYS A CA 1
ATOM 609 C C . LYS A 1 75 ? 1.277 -3.432 10.822 1.00 92.00 75 LYS A C 1
ATOM 611 O O . LYS A 1 75 ? 0.369 -3.855 10.115 1.00 92.00 75 LYS A O 1
ATOM 616 N N . VAL A 1 76 ? 2.556 -3.548 10.479 1.00 93.19 76 VAL A N 1
ATOM 617 C CA . VAL A 1 76 ? 2.975 -4.322 9.304 1.00 93.19 76 VAL A CA 1
ATOM 618 C C . VAL A 1 76 ? 2.774 -5.806 9.609 1.00 93.19 76 VAL A C 1
ATOM 620 O O . VAL A 1 76 ? 3.380 -6.330 10.542 1.00 93.19 76 VAL A O 1
ATOM 623 N N . GLN A 1 77 ? 1.915 -6.473 8.842 1.00 93.62 77 GLN A N 1
ATOM 624 C CA . GLN A 1 77 ? 1.727 -7.923 8.926 1.00 93.62 77 GLN A CA 1
ATOM 625 C C . GLN A 1 77 ? 2.640 -8.648 7.944 1.00 93.62 77 GLN A C 1
ATOM 627 O O . GLN A 1 77 ? 3.306 -9.607 8.310 1.00 93.62 77 GLN A O 1
ATOM 632 N N . HIS A 1 78 ? 2.695 -8.162 6.702 1.00 94.81 78 HIS A N 1
ATOM 633 C CA . HIS A 1 78 ? 3.539 -8.718 5.647 1.00 94.81 78 HIS A CA 1
ATOM 634 C C . HIS A 1 78 ? 4.193 -7.589 4.859 1.00 94.81 78 HIS A C 1
ATOM 636 O O . HIS A 1 78 ? 3.613 -6.511 4.710 1.00 94.81 78 HIS A O 1
ATOM 642 N N . GLY A 1 79 ? 5.385 -7.846 4.325 1.00 94.56 79 GLY A N 1
ATOM 643 C CA . GLY A 1 79 ? 6.118 -6.888 3.507 1.00 94.56 79 GLY A CA 1
ATOM 644 C C . GLY A 1 79 ? 6.892 -7.569 2.386 1.00 94.56 79 GLY A C 1
ATOM 645 O O . GLY A 1 79 ? 7.412 -8.672 2.547 1.00 94.56 79 GLY A O 1
ATOM 646 N N . GLY A 1 80 ? 6.970 -6.896 1.245 1.00 94.56 80 GLY A N 1
ATOM 647 C CA . GLY A 1 80 ? 7.748 -7.313 0.088 1.00 94.56 80 GLY A CA 1
ATOM 648 C C . GLY A 1 80 ? 8.303 -6.111 -0.666 1.00 94.56 80 GLY A C 1
ATOM 649 O O . GLY A 1 80 ? 7.902 -4.973 -0.428 1.00 94.56 80 GLY A O 1
ATOM 650 N N . PHE A 1 81 ? 9.226 -6.368 -1.591 1.00 94.88 81 PHE A N 1
ATOM 651 C CA . PHE A 1 81 ? 9.828 -5.331 -2.425 1.00 94.88 81 PHE A CA 1
ATOM 652 C C . PHE A 1 81 ? 9.631 -5.641 -3.906 1.00 94.88 81 PHE A C 1
ATOM 654 O O . PHE A 1 81 ? 9.902 -6.752 -4.360 1.00 94.88 81 PHE A O 1
ATOM 661 N N . SER A 1 82 ? 9.235 -4.623 -4.662 1.00 92.88 82 SER A N 1
ATOM 662 C CA . SER A 1 82 ? 9.237 -4.617 -6.119 1.00 92.88 82 SER A CA 1
ATOM 663 C C . SER A 1 82 ? 10.344 -3.714 -6.639 1.00 92.88 82 SER A C 1
ATOM 665 O O . SER A 1 82 ? 10.492 -2.576 -6.206 1.00 92.88 82 SER A O 1
ATOM 667 N N . ASP A 1 83 ? 11.095 -4.183 -7.631 1.00 92.62 83 ASP A N 1
ATOM 668 C CA . ASP A 1 83 ? 12.041 -3.337 -8.369 1.00 92.62 83 ASP A CA 1
ATOM 669 C C . ASP A 1 83 ? 11.322 -2.398 -9.367 1.00 92.62 83 ASP A C 1
ATOM 671 O O . ASP A 1 83 ? 11.966 -1.698 -10.147 1.00 92.62 83 ASP A O 1
ATOM 675 N N . ARG A 1 84 ? 9.980 -2.395 -9.381 1.00 91.50 84 ARG A N 1
ATOM 676 C CA . ARG A 1 84 ? 9.131 -1.596 -10.276 1.00 91.50 84 ARG A CA 1
ATOM 677 C C . ARG A 1 84 ? 8.218 -0.670 -9.487 1.00 91.50 84 ARG 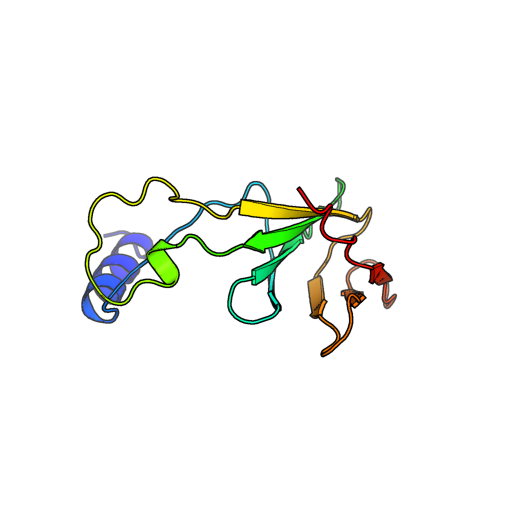A C 1
ATOM 679 O O . ARG A 1 84 ? 7.837 -0.983 -8.362 1.00 91.50 84 ARG A O 1
ATOM 686 N N . SER A 1 85 ? 7.848 0.447 -10.108 1.00 93.81 85 SER A N 1
ATOM 687 C CA . SER A 1 85 ? 6.805 1.344 -9.608 1.00 93.81 85 SER A CA 1
ATOM 688 C C . SER A 1 85 ? 5.454 0.631 -9.636 1.00 93.81 85 SER A C 1
ATOM 690 O O . SER A 1 85 ? 5.094 0.064 -10.669 1.00 93.81 85 SER A O 1
ATOM 692 N N . VAL A 1 86 ? 4.707 0.655 -8.530 1.00 95.19 86 VAL A N 1
ATOM 693 C CA . VAL A 1 86 ? 3.358 0.085 -8.458 1.00 95.19 86 VAL A CA 1
ATOM 694 C C . VAL A 1 86 ? 2.330 1.208 -8.578 1.00 95.19 86 VAL A C 1
ATOM 696 O O . VAL A 1 86 ? 2.240 2.088 -7.727 1.00 95.19 86 VAL A O 1
ATOM 699 N N . CYS A 1 87 ? 1.563 1.188 -9.664 1.00 94.50 87 CYS A N 1
ATOM 700 C CA . CYS A 1 87 ? 0.505 2.159 -9.944 1.00 94.50 87 CYS A CA 1
ATOM 701 C C . CYS A 1 87 ? -0.899 1.579 -9.768 1.00 94.50 87 CYS A C 1
ATOM 703 O O . CYS A 1 87 ? -1.813 2.353 -9.500 1.00 94.50 87 CYS A O 1
ATOM 705 N N . ASP A 1 88 ? -1.051 0.254 -9.847 1.00 95.81 88 ASP A N 1
ATOM 706 C CA . ASP A 1 88 ? -2.268 -0.448 -9.443 1.00 95.81 88 ASP A CA 1
ATOM 707 C C . ASP A 1 88 ? -1.907 -1.662 -8.590 1.00 95.81 88 ASP A C 1
ATOM 709 O O . ASP A 1 88 ? -0.897 -2.334 -8.824 1.00 95.81 88 ASP A O 1
ATOM 713 N N . LEU A 1 89 ? -2.757 -1.948 -7.609 1.00 97.06 89 LEU A N 1
ATOM 714 C CA . LEU A 1 89 ? -2.632 -3.083 -6.709 1.00 97.06 89 LEU A CA 1
ATOM 715 C C . LEU A 1 89 ? -4.027 -3.631 -6.420 1.00 97.06 89 LEU A C 1
ATOM 717 O O . LEU A 1 89 ? -4.924 -2.869 -6.060 1.00 97.06 89 LEU A O 1
ATOM 721 N N . LYS A 1 90 ? -4.207 -4.945 -6.575 1.00 97.31 90 LYS A N 1
ATOM 722 C CA . LYS A 1 90 ? -5.466 -5.634 -6.283 1.00 97.31 90 LYS A CA 1
ATOM 723 C C . LYS A 1 90 ? -5.247 -6.945 -5.555 1.00 97.31 90 LYS A C 1
ATOM 725 O O . LYS A 1 90 ? -4.462 -7.778 -5.998 1.00 97.31 90 LYS A O 1
ATOM 730 N N . HIS A 1 91 ? -5.982 -7.137 -4.467 1.00 96.88 91 HIS A N 1
ATOM 731 C CA . HIS A 1 91 ? -6.106 -8.431 -3.815 1.00 96.88 91 HIS A CA 1
ATOM 732 C C . HIS A 1 91 ? -7.047 -9.326 -4.629 1.00 96.88 91 HIS A C 1
ATOM 734 O O . HIS A 1 91 ? -8.085 -8.866 -5.105 1.00 96.88 91 HIS A O 1
ATOM 740 N N . VAL A 1 92 ? -6.697 -10.599 -4.792 1.00 95.69 92 VAL A N 1
ATOM 741 C CA . VAL A 1 92 ? -7.567 -11.584 -5.438 1.00 95.69 92 VAL A CA 1
ATOM 742 C C . VAL A 1 92 ? -8.478 -12.190 -4.361 1.00 95.69 92 VAL A C 1
ATOM 744 O O . VAL A 1 92 ? -7.962 -12.854 -3.456 1.00 95.69 92 VAL A O 1
ATOM 747 N N . PRO A 1 93 ? -9.810 -11.981 -4.429 1.00 92.06 93 PRO A N 1
ATOM 748 C CA . PRO A 1 93 ? -10.747 -12.455 -3.411 1.00 92.06 93 PRO A CA 1
ATOM 749 C C . PRO A 1 93 ? -10.595 -13.946 -3.113 1.00 92.06 93 PRO A C 1
ATOM 751 O O . PRO A 1 93 ? -10.312 -14.729 -4.016 1.00 92.06 93 PRO A O 1
ATOM 754 N N . ASP A 1 94 ? -10.783 -14.320 -1.847 1.00 90.69 94 ASP A N 1
ATOM 755 C CA . ASP A 1 94 ? -10.734 -15.709 -1.364 1.00 90.69 94 ASP A CA 1
ATOM 756 C C . ASP A 1 94 ? -9.412 -16.451 -1.642 1.00 90.69 94 ASP A C 1
ATOM 758 O O . ASP A 1 94 ? -9.339 -17.679 -1.583 1.00 90.69 94 ASP A O 1
ATOM 762 N N . THR A 1 95 ? -8.336 -15.711 -1.916 1.00 93.50 95 THR A N 1
ATOM 763 C CA . THR A 1 95 ? -6.987 -16.258 -2.083 1.00 93.50 95 THR A CA 1
ATOM 764 C C . THR A 1 95 ? -5.979 -15.482 -1.239 1.00 93.50 95 THR A C 1
ATOM 766 O O . THR A 1 95 ? -6.319 -14.512 -0.572 1.00 93.50 95 THR A O 1
ATOM 769 N N . ARG A 1 96 ? -4.713 -15.908 -1.276 1.00 92.62 96 ARG A N 1
ATOM 770 C CA . ARG A 1 96 ? -3.570 -15.159 -0.729 1.00 92.62 96 ARG A CA 1
ATOM 771 C C . ARG A 1 96 ? -2.780 -14.444 -1.825 1.00 92.62 96 ARG A C 1
ATOM 773 O O . ARG A 1 96 ? -1.593 -14.182 -1.653 1.00 92.62 96 ARG A O 1
ATOM 780 N N . LEU A 1 97 ? -3.393 -14.209 -2.982 1.00 96.31 97 LEU A N 1
ATOM 781 C CA . LEU A 1 97 ? -2.720 -13.603 -4.120 1.00 96.31 97 LEU A CA 1
ATOM 782 C C . LEU A 1 97 ? -3.046 -12.118 -4.201 1.00 96.31 97 LEU A C 1
ATOM 784 O O . LEU A 1 97 ? -4.183 -11.698 -3.990 1.00 96.31 97 LEU A O 1
ATOM 788 N N . LEU A 1 98 ? -2.052 -11.325 -4.579 1.00 96.31 98 LEU A N 1
ATOM 789 C CA . LEU A 1 98 ? -2.283 -9.969 -5.054 1.00 96.31 98 LEU A CA 1
ATOM 790 C C . LEU A 1 98 ? -1.614 -9.761 -6.410 1.00 96.31 98 LEU A C 1
ATOM 792 O O . LEU A 1 98 ? -0.626 -10.414 -6.750 1.00 96.31 98 LEU A O 1
ATOM 796 N N . VAL A 1 99 ? -2.167 -8.841 -7.184 1.00 97.38 99 VAL A N 1
ATOM 797 C CA . VAL A 1 99 ? -1.690 -8.476 -8.511 1.00 97.38 99 VAL A CA 1
ATOM 798 C C . VAL A 1 99 ? -1.297 -7.011 -8.499 1.00 97.38 99 VAL A C 1
ATOM 800 O O . VAL A 1 99 ? -2.052 -6.171 -8.012 1.00 97.38 99 VAL A O 1
ATOM 803 N N . THR A 1 100 ? -0.129 -6.701 -9.049 1.00 96.88 100 THR A N 1
ATOM 804 C CA . THR A 1 100 ? 0.337 -5.323 -9.223 1.00 96.88 100 THR A CA 1
ATOM 805 C C . THR A 1 100 ? 0.666 -5.023 -10.677 1.00 96.88 100 THR A C 1
ATOM 807 O O . THR A 1 100 ? 1.173 -5.892 -11.393 1.00 96.88 100 THR A O 1
ATOM 810 N N . SER A 1 101 ? 0.479 -3.769 -11.080 1.00 95.75 101 SER A N 1
ATOM 811 C CA . SER A 1 101 ? 0.943 -3.229 -12.362 1.00 95.75 101 SER A CA 1
ATOM 812 C C . SER A 1 101 ? 1.606 -1.871 -12.201 1.00 95.75 101 SER A C 1
ATOM 814 O O . SER A 1 101 ? 1.339 -1.126 -11.257 1.00 95.75 101 SER A O 1
ATOM 816 N N . GLY A 1 102 ? 2.464 -1.532 -13.162 1.00 92.56 102 GLY A N 1
ATOM 817 C CA . GLY A 1 102 ? 3.014 -0.192 -13.288 1.00 92.56 102 GLY A CA 1
ATOM 818 C C . GLY A 1 102 ? 4.133 -0.074 -14.328 1.00 92.56 102 GLY A C 1
ATOM 819 O O . GLY A 1 102 ? 4.546 -1.071 -14.933 1.00 92.56 102 GLY A O 1
ATOM 820 N N . PRO A 1 103 ? 4.621 1.156 -14.568 1.00 89.75 103 PRO A N 1
ATOM 821 C CA . PRO A 1 103 ? 5.669 1.439 -15.544 1.00 89.75 103 PRO A CA 1
ATOM 822 C C . PRO A 1 103 ? 6.974 0.665 -15.275 1.00 89.75 103 PRO A C 1
ATOM 824 O O . PRO A 1 103 ? 7.256 0.289 -14.134 1.00 89.75 103 PRO A O 1
ATOM 827 N N . PRO A 1 104 ? 7.828 0.453 -16.295 1.00 81.62 104 PRO A N 1
ATOM 828 C CA . PRO A 1 104 ? 7.738 0.950 -17.675 1.00 81.62 104 PRO A CA 1
ATOM 829 C C . PRO A 1 104 ? 7.029 0.002 -18.669 1.00 81.62 104 PRO A C 1
ATOM 831 O O . PRO A 1 104 ? 7.263 0.104 -19.868 1.00 81.62 104 PRO A O 1
ATOM 834 N N . GLY A 1 105 ? 6.191 -0.942 -18.222 1.00 78.69 105 GLY A N 1
ATOM 835 C CA . GLY A 1 105 ? 5.534 -1.899 -19.123 1.00 78.69 105 GLY A CA 1
ATOM 836 C C . GLY A 1 105 ? 4.101 -2.239 -18.727 1.00 78.69 105 GLY A C 1
ATOM 837 O O . GLY A 1 105 ? 3.598 -1.769 -17.716 1.00 78.69 105 GLY A O 1
ATOM 838 N N . SER A 1 106 ? 3.450 -3.088 -19.520 1.00 80.69 106 SER A N 1
ATOM 839 C CA . SER A 1 106 ? 2.090 -3.591 -19.273 1.00 80.69 106 SER A CA 1
ATOM 840 C C . SER A 1 106 ? 2.095 -4.955 -18.573 1.00 80.69 106 SER A C 1
ATOM 842 O O . SER A 1 106 ? 1.248 -5.805 -18.845 1.00 80.69 106 SER A O 1
ATOM 844 N N . TYR A 1 107 ? 3.104 -5.208 -17.738 1.00 87.06 107 TYR A N 1
ATOM 845 C CA . TYR A 1 107 ? 3.252 -6.487 -17.053 1.00 87.06 107 TYR A CA 1
ATOM 846 C C . TYR A 1 107 ? 2.423 -6.497 -15.775 1.00 87.06 107 TYR A C 1
ATOM 848 O O . TYR A 1 107 ? 2.416 -5.522 -15.023 1.00 87.06 107 TYR A O 1
ATOM 856 N N . LEU A 1 108 ? 1.786 -7.635 -15.521 1.00 94.81 108 LEU A N 1
ATOM 857 C CA . LEU A 1 108 ? 1.201 -7.946 -14.227 1.00 94.81 108 LEU A CA 1
ATOM 858 C C . LEU A 1 108 ? 2.204 -8.779 -13.432 1.00 94.81 108 LEU A C 1
ATOM 860 O O . LEU A 1 108 ? 2.771 -9.739 -13.958 1.00 94.81 108 LEU A O 1
ATOM 864 N N . GLN A 1 109 ? 2.419 -8.416 -12.172 1.00 95.12 109 GLN A N 1
ATOM 865 C CA . GLN A 1 109 ? 3.161 -9.240 -11.223 1.00 95.12 109 GLN A CA 1
ATOM 866 C C . GLN A 1 109 ? 2.173 -9.837 -10.233 1.00 95.12 109 GLN A C 1
ATOM 868 O O . GLN A 1 109 ? 1.358 -9.116 -9.661 1.00 95.12 109 GLN A O 1
ATOM 873 N N . VAL A 1 110 ? 2.248 -11.153 -10.056 1.00 96.81 110 VAL A N 1
ATOM 874 C CA . VAL A 1 110 ? 1.455 -11.881 -9.069 1.00 96.81 110 VAL A CA 1
ATOM 875 C C . VAL A 1 110 ? 2.346 -12.157 -7.870 1.00 96.81 110 VAL A C 1
ATOM 877 O O . VAL A 1 110 ? 3.450 -12.677 -8.022 1.00 96.81 110 VAL A O 1
ATOM 880 N N . TRP A 1 111 ? 1.853 -11.814 -6.689 1.00 96.56 111 TRP A N 1
ATOM 881 C CA . TRP A 1 111 ? 2.523 -12.036 -5.418 1.00 96.56 111 TRP A CA 1
ATOM 882 C C . TRP A 1 111 ? 1.672 -12.958 -4.567 1.00 96.56 111 TRP A C 1
ATOM 884 O O . TRP A 1 111 ? 0.445 -12.932 -4.654 1.00 96.56 111 TRP A O 1
ATOM 894 N N . GLN A 1 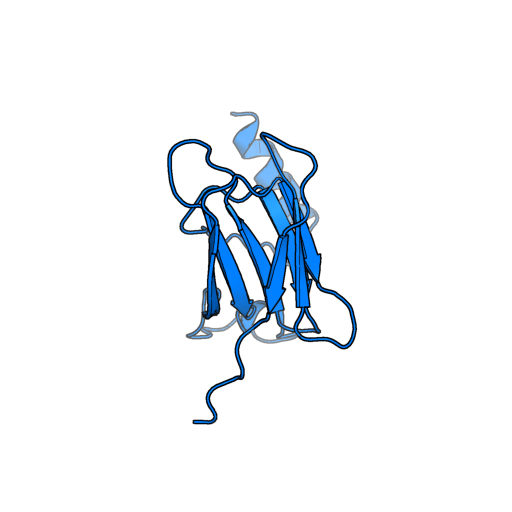112 ? 2.332 -13.734 -3.720 1.00 95.56 112 GLN A N 1
ATOM 895 C CA . GLN A 1 112 ? 1.681 -14.566 -2.726 1.00 95.56 112 GLN A CA 1
ATOM 896 C C . GLN A 1 112 ? 1.997 -14.004 -1.343 1.00 95.56 112 GLN A C 1
ATOM 898 O O . GLN A 1 112 ? 3.165 -13.852 -0.987 1.00 95.56 112 GLN A O 1
ATOM 903 N N . LEU A 1 113 ? 0.955 -13.680 -0.580 1.00 92.94 113 LEU A N 1
ATOM 904 C CA . LEU A 1 113 ? 1.083 -13.328 0.827 1.00 92.94 113 LEU A CA 1
ATOM 905 C C . LEU A 1 113 ? 1.609 -14.541 1.591 1.00 92.94 113 LEU A C 1
ATOM 907 O O . LEU A 1 113 ? 1.166 -15.671 1.352 1.00 92.94 113 LEU A O 1
ATOM 911 N N . ALA A 1 114 ? 2.551 -14.297 2.499 1.00 89.12 114 ALA A N 1
ATOM 912 C CA . ALA A 1 114 ? 3.106 -15.361 3.314 1.00 89.12 114 ALA A CA 1
ATOM 913 C C . ALA A 1 114 ? 2.028 -15.960 4.232 1.00 89.12 114 ALA A C 1
ATOM 915 O O . ALA A 1 114 ? 0.954 -15.388 4.458 1.00 89.12 114 ALA A O 1
ATOM 916 N N . GLU A 1 115 ? 2.303 -17.158 4.738 1.00 84.50 115 GLU A N 1
ATOM 917 C CA . GLU A 1 115 ? 1.503 -17.706 5.825 1.00 84.50 115 GLU A CA 1
ATOM 918 C C . GLU A 1 115 ? 1.718 -16.871 7.082 1.00 84.50 115 GLU A C 1
ATOM 920 O O . GLU A 1 115 ? 2.811 -16.348 7.310 1.00 84.50 115 GLU A O 1
ATOM 925 N N . ASP A 1 116 ? 0.666 -16.719 7.883 1.00 79.38 116 ASP A N 1
ATOM 926 C CA . ASP A 1 116 ? 0.842 -16.133 9.202 1.00 79.38 116 ASP A CA 1
ATOM 927 C C . ASP A 1 116 ? 1.646 -17.156 9.996 1.00 79.38 116 ASP A C 1
ATOM 929 O O . ASP A 1 116 ? 1.193 -18.286 10.197 1.00 79.38 116 ASP A O 1
ATOM 933 N N . SER A 1 117 ? 2.872 -16.801 10.375 1.00 61.31 117 SER A N 1
ATOM 934 C CA . SER A 1 117 ? 3.646 -17.612 11.301 1.00 61.31 117 SER A CA 1
ATOM 935 C C . SER A 1 117 ? 2.834 -17.690 12.585 1.00 61.31 117 SER A C 1
ATOM 937 O O . SER A 1 117 ? 2.696 -16.684 13.277 1.00 61.31 117 SER A O 1
ATOM 939 N N . GLY A 1 118 ? 2.222 -18.845 12.845 1.00 50.19 118 GLY A N 1
ATOM 940 C CA . GLY A 1 118 ? 1.510 -19.079 14.091 1.00 50.19 118 GLY A CA 1
ATOM 941 C C . GLY A 1 118 ? 2.483 -18.887 15.248 1.00 50.19 118 GLY A C 1
ATOM 942 O O . GLY A 1 118 ? 3.404 -19.687 15.404 1.00 50.19 118 GLY A O 1
ATOM 943 N N . GLU A 1 119 ? 2.290 -17.815 16.008 1.00 37.12 119 GLU A N 1
ATOM 944 C CA . GLU A 1 119 ? 2.823 -17.652 17.361 1.00 37.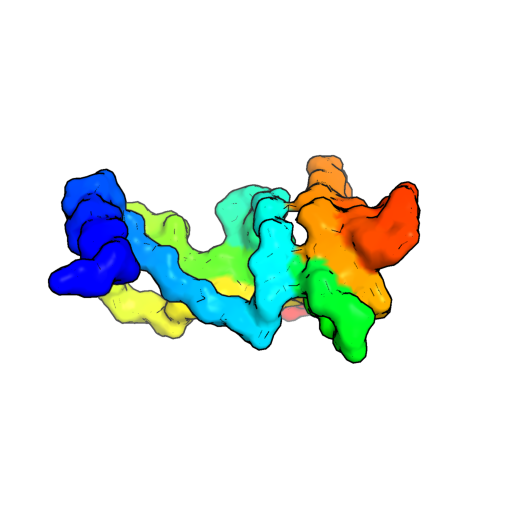12 119 GLU A CA 1
ATOM 945 C C . GLU A 1 119 ? 1.716 -17.946 18.373 1.00 37.12 119 GLU A C 1
ATOM 947 O O . GLU A 1 119 ? 0.576 -17.460 18.168 1.00 37.12 119 GLU A O 1
#

pLDDT: mean 85.54, std 13.04, range [37.12, 97.38]

Foldseek 3Di:
DPPVVVVVVVCVVVDPDDDDDDDPADWQDWDDDPDFWIWIWAADQPDKMKTFIWGHFCCVVDPDDPPDDVRRHTDTQFMDTDNHGFNDKADDPPFQWIWTDDPDDGDIDIDGTDDRPDD

Radius of gyration: 16.88 Å; chains: 1; bounding box: 33×51×45 Å

Organism: Bos indicus (NCBI:txid9915)

Sequence (119 aa):
MEPAEDWLVESLRLYQDFHAFDLSGATRVLEWIGDKGILVAGYESLKKNEILHLILPLRLSVKENQGLFPERDFKVQHGGFSDRSVCDLKHVPDTRLLVTSGPPGSYLQVWQLAEDSGE

InterPro domains:
  IPR001680 WD40 repeat [SM00320] (70-112)
  IPR001680 WD40 repeat [SM00320] (262-302)
  IPR001680 WD40 repeat [SM00320] (312-362)
  IPR015943 WD40/YVTN repeat-like-containing domain superfamily [G3DSA:2.130.10.10] (2-367)
  IPR036322 WD40-repeat-containing domain superfamily [SSF50978] (82-365)
  IPR042795 WD repeat-containing protein 73 [PTHR46947] (2-369)